Protein AF-A0A220VD94-F1 (afdb_monomer_lite)

Organism: NCBI:txid1755811

Secondary structure (DSSP, 8-state):
----PPPHHHHHHHHHHHHHHHHHHHHHS---THHHHHHHHHHHHHHHHHHHHHHHHHHT--EEEEEETTEEEEEE--TT--B-

InterPro domains:
  IPR012902 Prokaryotic N-terminal methylation site [PF07963] (2-25)
  IPR012902 Prokaryotic N-terminal methylation site [PS00409] (4-24)
  IPR012902 Prokaryotic N-terminal methylation site [TIGR02532] (4-25)
  IPR045584 Pilin-like [SSF54523] (6-75)

Radius of gyration: 28.91 Å; chains: 1; bounding box: 68×18×77 Å

Foldseek 3Di:
DDPDDQDPVNVVVVVVVVVVVCVVCVVPPDPCCVVVVVVVVVVVVVVVVVVVVVCCVVVVWDWDWDDDPPDIDIWTDDPVDTDD

pLDDT: mean 75.12, std 14.98, range [43.47, 97.19]

Structure (mmCIF, N/CA/C/O backbone):
data_AF-A0A220VD94-F1
#
_entry.id   AF-A0A220VD94-F1
#
loop_
_atom_site.group_PDB
_atom_site.id
_atom_site.type_symbol
_atom_site.label_atom_id
_atom_site.label_alt_id
_atom_site.label_comp_id
_atom_site.label_asym_id
_atom_site.label_entity_id
_atom_site.label_seq_id
_atom_site.pdbx_PDB_ins_code
_atom_site.Cartn_x
_atom_site.Cartn_y
_atom_site.Cartn_z
_atom_site.occupancy
_atom_site.B_iso_or_equiv
_atom_site.auth_seq_id
_atom_site.auth_comp_id
_atom_site.auth_asym_id
_atom_site.auth_atom_id
_atom_site.pdbx_PDB_model_num
ATOM 1 N N . MET A 1 1 ? 27.905 -8.911 -47.350 1.00 43.47 1 MET A N 1
ATOM 2 C CA . MET A 1 1 ? 27.026 -8.724 -46.173 1.00 43.47 1 MET A CA 1
ATOM 3 C C . MET A 1 1 ? 27.800 -7.925 -45.140 1.00 43.47 1 MET A C 1
ATOM 5 O O . MET A 1 1 ? 28.714 -8.470 -44.544 1.00 43.47 1 MET A O 1
ATOM 9 N N . ASN A 1 2 ? 27.508 -6.631 -44.981 1.00 50.69 2 ASN A N 1
ATOM 10 C CA . ASN A 1 2 ? 28.171 -5.810 -43.964 1.00 50.69 2 ASN A CA 1
ATOM 11 C C . ASN A 1 2 ? 27.434 -5.979 -42.635 1.00 50.69 2 ASN A C 1
ATOM 13 O O . ASN A 1 2 ? 26.452 -5.289 -42.375 1.00 50.69 2 ASN A O 1
ATOM 17 N N . THR A 1 3 ? 27.896 -6.905 -41.802 1.00 62.66 3 THR A N 1
ATOM 18 C CA . THR A 1 3 ? 27.483 -7.001 -40.400 1.00 62.66 3 THR A CA 1
ATOM 19 C C . THR A 1 3 ? 28.133 -5.854 -39.627 1.00 62.66 3 THR A C 1
ATOM 21 O O . THR A 1 3 ? 29.247 -5.982 -39.123 1.00 62.66 3 THR A O 1
ATOM 24 N N . LYS A 1 4 ? 27.473 -4.693 -39.588 1.00 76.00 4 LYS A N 1
ATOM 25 C CA . LYS A 1 4 ? 27.849 -3.608 -38.677 1.00 76.00 4 LYS A CA 1
ATOM 26 C C . LYS A 1 4 ? 27.406 -4.011 -37.269 1.00 76.00 4 LYS A C 1
ATOM 28 O O . LYS A 1 4 ? 26.213 -4.154 -37.024 1.00 76.00 4 LYS A O 1
ATOM 33 N N . GLY A 1 5 ? 28.370 -4.271 -36.389 1.00 79.06 5 GLY A N 1
ATOM 34 C CA . GLY A 1 5 ? 28.117 -4.490 -34.965 1.00 79.06 5 GLY A CA 1
ATOM 35 C C . GLY A 1 5 ? 27.763 -3.187 -34.247 1.00 79.06 5 GLY A C 1
ATOM 36 O O . GLY A 1 5 ? 28.005 -2.100 -34.770 1.00 79.06 5 GLY A O 1
ATOM 37 N N . PHE A 1 6 ? 27.206 -3.313 -33.044 1.00 84.25 6 PHE A N 1
ATOM 38 C CA . PHE A 1 6 ? 26.931 -2.181 -32.160 1.00 84.25 6 PHE A CA 1
ATOM 39 C C . PHE A 1 6 ? 28.246 -1.545 -31.705 1.00 84.25 6 PHE A C 1
ATOM 41 O O . PHE A 1 6 ? 29.174 -2.251 -31.299 1.00 84.25 6 PHE A O 1
ATOM 48 N N . THR A 1 7 ? 28.345 -0.219 -31.767 1.00 92.62 7 THR A N 1
ATOM 49 C CA . THR A 1 7 ? 29.552 0.464 -31.282 1.00 92.62 7 THR A CA 1
ATOM 50 C C . THR A 1 7 ? 29.522 0.600 -29.762 1.00 92.62 7 THR A C 1
ATOM 52 O O . THR A 1 7 ? 28.458 0.667 -29.148 1.00 92.62 7 THR A O 1
ATOM 55 N N . LEU A 1 8 ? 30.697 0.690 -29.135 1.00 91.75 8 LEU A N 1
ATOM 56 C CA . LEU A 1 8 ? 30.805 0.897 -27.687 1.00 91.75 8 LEU A CA 1
ATOM 57 C C . LEU A 1 8 ? 30.070 2.171 -27.228 1.00 91.75 8 LEU A C 1
ATOM 59 O O . LEU A 1 8 ? 29.416 2.177 -26.188 1.00 91.75 8 LEU A O 1
ATOM 63 N N . LEU A 1 9 ? 30.143 3.233 -28.035 1.00 94.12 9 LEU A N 1
ATOM 64 C CA . LEU A 1 9 ? 29.455 4.497 -27.774 1.00 94.12 9 LEU A CA 1
ATOM 65 C C . LEU A 1 9 ? 27.934 4.317 -27.794 1.00 94.12 9 LEU A C 1
ATOM 67 O O . LEU A 1 9 ? 27.236 4.841 -26.932 1.00 94.12 9 LEU A O 1
ATOM 71 N N . GLU A 1 10 ? 27.425 3.540 -28.744 1.00 92.31 10 GLU A N 1
ATOM 72 C CA . GLU A 1 10 ? 25.997 3.271 -28.897 1.00 92.31 10 GLU A CA 1
ATOM 73 C C . GLU A 1 10 ? 25.445 2.478 -27.703 1.00 92.31 10 GLU A C 1
ATOM 75 O O . GLU A 1 10 ? 24.388 2.819 -27.179 1.00 92.31 10 GLU A O 1
ATOM 80 N N . VAL A 1 11 ? 26.198 1.498 -27.186 1.00 94.31 11 VAL A N 1
ATOM 81 C CA . VAL A 1 11 ? 25.829 0.776 -25.952 1.00 94.31 11 VAL A CA 1
ATOM 82 C C . VAL A 1 11 ? 25.781 1.721 -24.750 1.00 94.31 11 VAL A C 1
ATOM 84 O O . VAL A 1 11 ? 24.842 1.671 -23.955 1.00 94.31 11 VAL A O 1
ATOM 87 N N . LEU A 1 12 ? 26.774 2.602 -24.619 1.00 95.50 12 LEU A N 1
ATOM 88 C CA . LEU A 1 12 ? 26.848 3.558 -23.514 1.00 95.50 12 LEU A CA 1
ATOM 89 C C . LEU A 1 12 ? 25.674 4.546 -23.555 1.00 95.50 12 LEU A C 1
ATOM 91 O O . LEU A 1 12 ? 25.057 4.825 -22.527 1.00 95.50 12 LEU A O 1
ATOM 95 N N . LEU A 1 13 ? 25.314 5.018 -24.749 1.00 96.31 13 LEU A N 1
ATOM 96 C CA . LEU A 1 13 ? 24.180 5.911 -24.961 1.00 96.31 13 LEU A CA 1
ATOM 97 C C . LEU A 1 13 ? 22.850 5.223 -24.624 1.00 96.31 13 LEU A C 1
ATOM 99 O O . LEU A 1 13 ? 22.024 5.802 -23.920 1.00 96.31 13 LEU A O 1
ATOM 103 N N . VAL A 1 14 ? 22.659 3.975 -25.055 1.00 96.56 14 VAL A N 1
ATOM 104 C CA . VAL A 1 14 ? 21.465 3.186 -24.714 1.00 96.56 14 VAL A CA 1
ATOM 105 C C . VAL A 1 14 ? 21.347 3.000 -23.199 1.00 96.56 14 VAL A C 1
ATOM 107 O O . VAL A 1 14 ? 20.272 3.217 -22.641 1.00 96.56 14 VAL A O 1
ATOM 110 N N . LEU A 1 15 ? 22.445 2.676 -22.510 1.00 96.31 15 LEU A N 1
ATOM 111 C CA . LEU A 1 15 ? 22.459 2.547 -21.048 1.00 96.31 15 LEU A CA 1
ATOM 112 C C . LEU A 1 15 ? 22.100 3.857 -20.340 1.00 96.31 15 LEU A C 1
ATOM 114 O O . LEU A 1 15 ? 21.345 3.839 -19.367 1.00 96.31 15 LEU A O 1
ATOM 118 N N . LEU A 1 16 ? 22.599 4.989 -20.836 1.00 96.94 16 LEU A N 1
ATOM 119 C CA . LEU A 1 16 ? 22.289 6.306 -20.283 1.00 96.94 16 LEU A CA 1
ATOM 120 C C . LEU A 1 16 ? 20.795 6.634 -20.414 1.00 96.94 16 LEU A C 1
ATOM 122 O O . LEU A 1 16 ? 20.178 7.085 -19.447 1.00 96.94 16 LEU A O 1
ATOM 126 N N . ILE A 1 17 ? 20.199 6.347 -21.574 1.00 97.19 17 ILE A N 1
ATOM 127 C CA . ILE A 1 17 ? 18.763 6.547 -21.806 1.00 97.19 17 ILE A CA 1
ATOM 128 C C . ILE A 1 17 ? 17.938 5.635 -20.894 1.00 97.19 17 ILE A C 1
ATOM 130 O O . ILE A 1 17 ? 17.021 6.111 -20.226 1.00 97.19 17 ILE A O 1
ATOM 134 N N . ILE A 1 18 ? 18.271 4.343 -20.825 1.00 96.88 18 ILE A N 1
ATOM 135 C CA . ILE A 1 18 ? 17.542 3.378 -19.989 1.00 96.88 18 ILE A CA 1
ATOM 136 C C . ILE A 1 18 ? 17.607 3.790 -18.516 1.00 96.88 18 ILE A C 1
ATOM 138 O O . ILE A 1 18 ? 16.576 3.827 -17.849 1.00 96.88 18 ILE A O 1
ATOM 142 N N . SER A 1 19 ? 18.789 4.156 -18.017 1.00 95.81 19 SER A N 1
ATOM 143 C CA . SER A 1 19 ? 18.971 4.600 -16.630 1.00 95.81 19 SER A CA 1
ATOM 144 C C . SER A 1 19 ? 18.133 5.844 -16.310 1.00 95.81 19 SER A C 1
ATOM 146 O O . SER A 1 19 ? 17.431 5.884 -15.297 1.00 95.81 19 SER A O 1
ATOM 148 N N . SER A 1 20 ? 18.121 6.829 -17.215 1.00 95.25 20 SER A N 1
ATOM 149 C CA . SER A 1 20 ? 17.306 8.039 -17.064 1.00 95.25 20 SER A CA 1
ATOM 150 C C . SER A 1 20 ? 15.807 7.726 -17.025 1.00 95.25 20 SER A C 1
ATOM 152 O O . SER A 1 20 ? 15.093 8.228 -16.154 1.00 95.25 20 SER A O 1
ATOM 154 N N . LEU A 1 21 ? 15.329 6.849 -17.911 1.00 94.62 21 LEU A N 1
ATOM 155 C CA . LEU A 1 21 ? 13.925 6.439 -17.943 1.00 94.62 21 LEU A CA 1
ATOM 156 C C . LEU A 1 21 ? 13.520 5.686 -16.675 1.00 94.62 21 LEU A C 1
ATOM 158 O O . LEU A 1 21 ? 12.470 5.979 -16.109 1.00 94.62 21 LEU A O 1
ATOM 162 N N . VAL A 1 22 ? 14.355 4.762 -16.193 1.00 94.12 22 VAL A N 1
ATOM 163 C CA . VAL A 1 22 ? 14.095 4.019 -14.950 1.00 94.12 22 VAL A CA 1
ATOM 164 C C . VAL A 1 22 ? 13.993 4.972 -13.762 1.00 94.12 22 VAL A C 1
ATOM 166 O O . VAL A 1 22 ? 13.095 4.813 -12.937 1.00 94.12 22 VAL A O 1
ATOM 169 N N . PHE A 1 23 ? 14.853 5.988 -13.688 1.00 92.75 23 PHE A N 1
ATOM 170 C CA . PHE A 1 23 ? 14.798 6.998 -12.632 1.00 92.75 23 PHE A CA 1
ATOM 171 C C . PHE A 1 23 ? 13.488 7.796 -12.660 1.00 92.75 23 PHE A C 1
ATOM 173 O O . PHE A 1 23 ? 12.801 7.896 -11.643 1.00 92.75 23 PHE A O 1
ATOM 180 N N . ILE A 1 24 ? 13.099 8.301 -13.835 1.00 91.56 24 ILE A N 1
ATOM 181 C CA . ILE A 1 24 ? 11.844 9.044 -14.017 1.00 91.56 24 ILE A CA 1
ATOM 182 C C . ILE A 1 24 ? 10.649 8.164 -13.645 1.00 91.56 24 ILE A C 1
ATOM 184 O O . ILE A 1 24 ? 9.774 8.599 -12.898 1.00 91.56 24 ILE A O 1
ATOM 188 N N . VAL A 1 25 ? 10.616 6.924 -14.128 1.00 90.19 25 VAL A N 1
ATOM 189 C CA . VAL A 1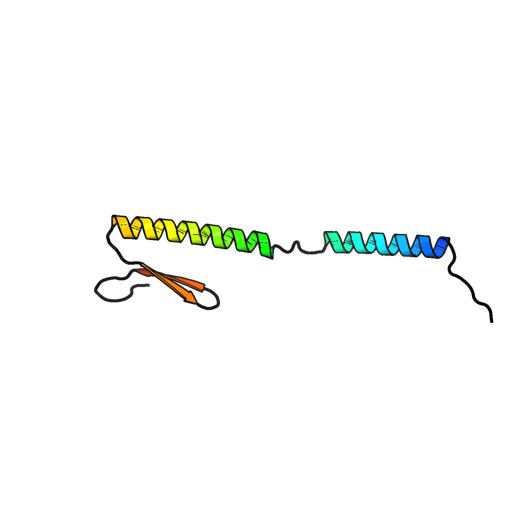 25 ? 9.541 5.970 -13.841 1.00 90.19 25 VAL A CA 1
ATOM 190 C C . VAL A 1 25 ? 9.486 5.644 -12.351 1.00 90.19 25 VAL A C 1
ATOM 192 O O . VAL A 1 25 ? 8.404 5.647 -11.784 1.00 90.19 25 VAL A O 1
ATOM 195 N N . SER A 1 26 ? 10.623 5.448 -11.684 1.00 82.12 26 SER A N 1
ATOM 196 C CA . SER A 1 26 ? 10.665 5.108 -10.253 1.00 82.12 26 SER A CA 1
ATOM 197 C C . SER A 1 26 ? 10.150 6.238 -9.359 1.00 82.12 26 SER A C 1
ATOM 199 O O . SER A 1 26 ? 9.484 5.969 -8.366 1.00 82.12 26 SER A O 1
ATOM 201 N N . ILE A 1 27 ? 10.413 7.496 -9.724 1.00 83.00 27 ILE A N 1
ATOM 202 C CA . ILE A 1 27 ? 9.892 8.672 -9.005 1.00 83.00 27 ILE A CA 1
ATOM 203 C C . ILE A 1 27 ? 8.397 8.871 -9.267 1.00 83.00 27 ILE A C 1
ATOM 205 O O . ILE A 1 27 ? 7.663 9.293 -8.377 1.00 83.00 27 ILE A O 1
ATOM 209 N N . ASN A 1 28 ? 7.949 8.595 -10.492 1.00 79.19 28 ASN A N 1
ATOM 210 C CA . ASN A 1 28 ? 6.556 8.783 -10.894 1.00 79.19 28 ASN A CA 1
ATOM 211 C C . ASN A 1 28 ? 5.678 7.558 -10.634 1.00 79.19 28 ASN A C 1
ATOM 213 O O . ASN A 1 28 ? 4.467 7.645 -10.833 1.00 79.19 28 ASN A O 1
ATOM 217 N N . LEU A 1 29 ? 6.247 6.430 -10.195 1.00 74.31 29 LEU A N 1
ATOM 218 C CA . LEU A 1 29 ? 5.455 5.316 -9.708 1.00 74.31 29 LEU A CA 1
ATOM 219 C C . LEU A 1 29 ? 4.728 5.818 -8.459 1.00 74.31 29 LEU A C 1
ATOM 221 O O . LEU A 1 29 ? 5.387 6.114 -7.458 1.00 74.31 29 LEU A O 1
ATOM 225 N N . PRO A 1 30 ? 3.386 5.934 -8.482 1.00 66.94 30 PRO A N 1
ATOM 226 C CA . PRO A 1 30 ? 2.666 6.164 -7.250 1.00 66.94 30 PRO A CA 1
ATOM 227 C C . PRO A 1 30 ? 3.051 5.008 -6.340 1.00 66.94 30 PRO A C 1
ATOM 229 O O . PRO A 1 30 ? 2.860 3.848 -6.722 1.00 66.94 30 PRO A O 1
ATOM 232 N N . GLU A 1 31 ? 3.633 5.311 -5.173 1.00 62.56 31 GLU A N 1
ATOM 233 C CA . GLU A 1 31 ? 3.830 4.291 -4.154 1.00 62.56 31 GLU A CA 1
ATOM 234 C C . GLU A 1 31 ? 2.535 3.500 -4.089 1.00 62.56 31 GLU A C 1
ATOM 236 O O . GLU A 1 31 ? 1.452 4.092 -4.011 1.00 62.56 31 GLU A O 1
ATOM 241 N N . THR A 1 32 ? 2.619 2.179 -4.205 1.00 56.94 32 THR A N 1
ATOM 242 C CA . THR A 1 32 ? 1.495 1.286 -3.969 1.00 56.94 32 THR A CA 1
ATOM 243 C C . THR A 1 32 ? 1.067 1.465 -2.511 1.00 56.94 32 THR A C 1
ATOM 245 O O . THR A 1 32 ? 1.316 0.626 -1.651 1.00 56.94 32 THR A O 1
ATOM 248 N N . LYS A 1 33 ? 0.349 2.562 -2.230 1.00 53.41 33 LYS A N 1
ATOM 249 C CA . LYS A 1 33 ? -0.324 2.924 -0.977 1.00 53.41 33 LYS A CA 1
ATOM 250 C C . LYS A 1 33 ? -1.409 1.915 -0.615 1.00 53.41 33 LYS A C 1
ATOM 252 O O . LYS A 1 33 ? -2.128 2.092 0.357 1.00 53.41 33 LYS A O 1
ATOM 257 N N . LYS A 1 34 ? -1.528 0.828 -1.378 1.00 53.62 34 LYS A N 1
ATOM 258 C CA . LYS A 1 34 ? -2.406 -0.294 -1.089 1.00 53.62 34 LYS A CA 1
ATOM 259 C C . LYS A 1 34 ? -2.075 -0.924 0.268 1.00 53.62 34 LYS A C 1
ATOM 261 O O . LYS A 1 34 ? -2.997 -1.312 0.971 1.00 53.62 34 LYS A O 1
ATOM 266 N N . ASN A 1 35 ? -0.803 -0.934 0.681 1.00 52.25 35 ASN A N 1
ATOM 267 C CA . ASN A 1 35 ? -0.423 -1.487 1.985 1.00 52.25 35 ASN A CA 1
ATOM 268 C C . ASN A 1 35 ? -0.674 -0.507 3.138 1.00 52.25 35 ASN A C 1
ATOM 270 O O . ASN A 1 35 ? -1.241 -0.899 4.150 1.00 52.25 35 ASN A O 1
ATOM 274 N N . SER A 1 36 ? -0.312 0.768 2.986 1.00 53.97 36 SER A N 1
ATOM 275 C CA . SER A 1 36 ? -0.409 1.760 4.067 1.00 53.97 36 SER A CA 1
ATOM 276 C C . SER A 1 36 ? -1.812 2.343 4.267 1.00 53.97 36 SER A C 1
ATOM 278 O O . SER A 1 36 ? -2.132 2.798 5.364 1.00 53.97 36 SER A O 1
ATOM 280 N N . GLN A 1 37 ? -2.663 2.339 3.238 1.00 57.16 37 GLN A N 1
ATOM 281 C CA . GLN A 1 37 ? -4.065 2.744 3.366 1.00 57.16 37 GLN A CA 1
ATOM 282 C C . GLN A 1 37 ? -4.904 1.632 4.011 1.00 57.16 37 GLN A C 1
ATOM 284 O O . GLN A 1 37 ? -5.697 1.903 4.907 1.00 57.16 37 GLN A O 1
ATOM 289 N N . SER A 1 38 ? -4.658 0.381 3.609 1.00 60.31 38 SER A N 1
ATOM 290 C CA . SER A 1 38 ? -5.343 -0.802 4.137 1.00 60.31 38 SER A CA 1
ATOM 291 C C . SER A 1 38 ? -5.085 -0.987 5.636 1.00 60.31 38 SER A C 1
ATOM 293 O O . SER A 1 38 ? -6.026 -1.104 6.417 1.00 60.31 38 SER A O 1
ATOM 295 N N . THR A 1 39 ? -3.826 -0.903 6.082 1.00 65.19 39 THR A N 1
ATOM 296 C CA . THR A 1 39 ? -3.487 -1.060 7.509 1.00 65.19 39 THR A CA 1
ATOM 297 C C . THR A 1 39 ? -4.150 -0.010 8.397 1.00 65.19 39 THR A C 1
ATOM 299 O O . THR A 1 39 ? -4.678 -0.352 9.451 1.00 65.19 39 THR A O 1
ATOM 302 N N . LYS A 1 40 ? -4.205 1.250 7.953 1.00 70.38 40 LYS A N 1
ATOM 303 C CA . LYS A 1 40 ? -4.862 2.334 8.701 1.00 70.38 40 LYS A CA 1
ATOM 304 C C . LYS A 1 40 ? -6.373 2.149 8.815 1.00 70.38 40 LYS A C 1
ATOM 306 O O . LYS A 1 40 ? -6.965 2.541 9.819 1.00 70.38 40 LYS A O 1
ATOM 311 N N . GLU A 1 41 ? -7.014 1.590 7.793 1.00 68.44 41 GLU A N 1
ATOM 312 C CA . GLU A 1 41 ? -8.444 1.274 7.843 1.00 68.44 41 GLU A CA 1
ATOM 313 C C . GLU A 1 41 ? -8.726 0.099 8.787 1.00 68.44 41 GLU A C 1
ATOM 315 O O . GLU A 1 41 ? -9.660 0.177 9.588 1.00 68.44 41 GLU A O 1
ATOM 320 N N . PHE A 1 42 ? -7.873 -0.930 8.779 1.00 73.25 42 PHE A N 1
ATOM 321 C CA . PHE A 1 42 ? -7.959 -2.050 9.718 1.00 73.25 42 PHE A CA 1
ATOM 322 C C . PHE A 1 42 ? -7.736 -1.628 11.173 1.00 73.25 42 PHE A C 1
ATOM 324 O O . PHE A 1 42 ? -8.504 -2.040 12.040 1.00 73.25 42 PHE A O 1
ATOM 331 N N . GLU A 1 43 ? -6.747 -0.775 11.450 1.00 80.69 43 GLU A N 1
ATOM 332 C CA . GLU A 1 43 ? -6.509 -0.248 12.802 1.00 80.69 43 GLU A CA 1
ATOM 333 C C . GLU A 1 43 ? -7.730 0.503 13.339 1.00 80.69 43 GLU A C 1
ATOM 335 O O . GLU A 1 43 ? -8.152 0.285 14.475 1.00 80.69 43 GLU A O 1
ATOM 340 N N . ARG A 1 44 ? -8.353 1.351 12.512 1.00 80.69 44 ARG A N 1
ATOM 341 C CA . ARG A 1 44 ? -9.567 2.087 12.898 1.00 80.69 44 ARG A CA 1
ATOM 342 C C . ARG A 1 44 ? -10.731 1.152 13.203 1.00 80.69 44 ARG A C 1
ATOM 344 O O . ARG A 1 44 ? -11.417 1.357 14.202 1.00 80.69 44 ARG A O 1
ATOM 351 N N . LEU A 1 45 ? -10.946 0.138 12.365 1.00 80.50 45 LEU A N 1
ATOM 352 C CA . LEU A 1 45 ? -11.997 -0.857 12.577 1.00 80.50 45 LEU A CA 1
ATOM 353 C C . LEU A 1 45 ? -11.758 -1.654 13.867 1.00 80.50 45 LEU A C 1
ATOM 355 O O . LEU A 1 45 ? -12.689 -1.859 14.640 1.00 80.50 45 LEU A O 1
ATOM 359 N N . PHE A 1 46 ? -10.514 -2.059 14.126 1.00 83.75 46 PHE A N 1
ATOM 360 C CA . PHE A 1 46 ? -10.143 -2.800 15.331 1.00 83.75 46 PHE A CA 1
ATOM 361 C C . PHE A 1 46 ? -10.415 -1.999 16.610 1.00 83.75 46 PHE A C 1
ATOM 363 O O . PHE A 1 46 ? -11.012 -2.517 17.551 1.00 83.75 46 PHE A O 1
ATOM 370 N N . ILE A 1 47 ? -10.053 -0.712 16.620 1.00 86.38 47 ILE A N 1
ATOM 371 C CA . ILE A 1 47 ? -10.337 0.188 17.748 1.00 86.38 47 ILE A CA 1
ATOM 372 C C . ILE A 1 47 ? -11.849 0.303 17.984 1.00 86.38 47 ILE A C 1
ATOM 374 O O . ILE A 1 47 ? -12.308 0.211 19.119 1.00 86.38 47 ILE A O 1
ATOM 378 N N . GLN A 1 48 ? -12.638 0.468 16.919 1.00 84.06 48 GLN A N 1
ATOM 379 C CA . GLN A 1 48 ? -14.09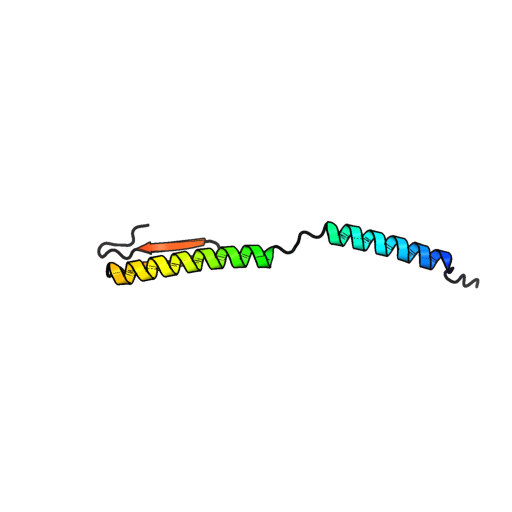6 0.570 17.035 1.00 84.06 48 GLN A CA 1
ATOM 380 C C . GLN A 1 48 ? -14.731 -0.723 17.562 1.00 84.06 48 GLN A C 1
ATOM 382 O O . GLN A 1 48 ? -15.634 -0.658 18.393 1.00 84.06 48 GLN A O 1
ATOM 387 N N . LEU A 1 49 ? -14.245 -1.887 17.124 1.00 84.00 49 LEU A N 1
ATOM 388 C CA . LEU A 1 49 ? -14.721 -3.183 17.608 1.00 84.00 49 LEU A CA 1
ATOM 389 C C . LEU A 1 49 ? -14.417 -3.398 19.089 1.00 84.00 49 LEU A C 1
ATOM 391 O O . LEU A 1 49 ? -15.302 -3.847 19.811 1.00 84.00 49 LEU A O 1
ATOM 395 N N . ASN A 1 50 ? -13.215 -3.042 19.550 1.00 85.56 50 ASN A N 1
ATOM 396 C CA . ASN A 1 50 ? -12.873 -3.145 20.970 1.00 85.56 50 ASN A CA 1
ATOM 397 C C . ASN A 1 50 ? -13.746 -2.227 21.826 1.00 85.56 50 ASN A C 1
ATOM 399 O O . ASN A 1 50 ? -14.295 -2.679 22.822 1.00 85.56 50 ASN A O 1
ATOM 403 N N . ASN A 1 51 ? -13.975 -0.985 21.393 1.00 85.06 51 ASN A N 1
ATOM 404 C CA . ASN A 1 51 ? -14.864 -0.077 22.118 1.00 85.06 51 ASN A CA 1
ATOM 405 C C . ASN A 1 51 ? -16.296 -0.631 22.211 1.00 85.06 51 ASN A C 1
ATOM 407 O O . ASN A 1 51 ? -16.922 -0.564 23.265 1.00 85.06 51 ASN A O 1
ATOM 411 N N . LEU A 1 52 ? -16.817 -1.206 21.121 1.00 82.12 52 LEU A N 1
ATOM 412 C CA . LEU A 1 52 ? -18.141 -1.835 21.119 1.00 82.12 52 LEU A CA 1
ATOM 413 C C . LEU A 1 52 ? -18.192 -3.093 21.984 1.00 82.12 52 LEU A C 1
ATOM 415 O O . LEU A 1 52 ? -19.215 -3.355 22.614 1.00 82.12 52 LEU A O 1
ATOM 419 N N . TYR A 1 53 ? -17.112 -3.870 22.017 1.00 81.62 53 TYR A N 1
ATOM 420 C CA . TYR A 1 53 ? -16.990 -5.014 22.908 1.00 81.62 53 TYR A CA 1
ATOM 421 C C . TYR A 1 53 ? -17.018 -4.563 24.370 1.00 81.62 53 TYR A C 1
ATOM 423 O O . TYR A 1 53 ? -17.838 -5.063 25.140 1.00 81.62 53 TYR A O 1
ATOM 431 N N . ASP A 1 54 ? -16.221 -3.563 24.733 1.00 84.25 54 ASP A N 1
ATOM 432 C CA . ASP A 1 54 ? -16.189 -3.018 26.088 1.00 84.25 54 ASP A CA 1
ATOM 433 C C . ASP A 1 54 ? -17.564 -2.468 26.492 1.00 84.25 54 ASP A C 1
ATOM 435 O O . ASP A 1 54 ? -18.078 -2.797 27.561 1.00 84.25 54 ASP A O 1
ATOM 439 N N . GLU A 1 55 ? -18.241 -1.732 25.606 1.00 81.75 55 GLU A N 1
ATOM 440 C CA . GLU A 1 55 ? -19.624 -1.303 25.837 1.00 81.75 55 GLU A CA 1
ATOM 441 C C . GLU A 1 55 ? -20.603 -2.477 25.974 1.00 81.75 55 GLU A C 1
ATOM 443 O O . GLU A 1 55 ? -21.525 -2.421 26.790 1.00 81.75 55 GLU A O 1
ATOM 448 N N . SER A 1 56 ? -20.434 -3.541 25.185 1.00 78.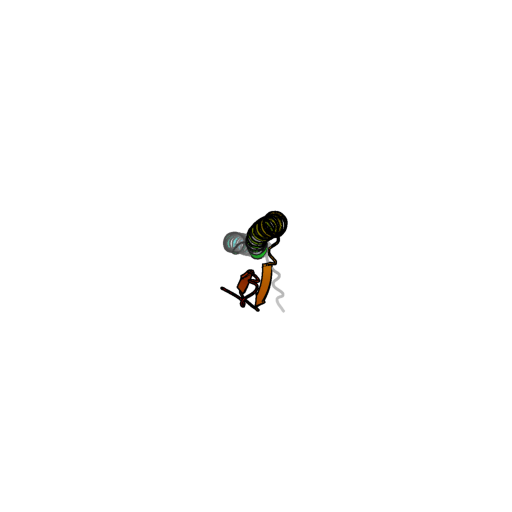19 56 SER A N 1
ATOM 449 C CA . SER A 1 56 ? -21.306 -4.718 25.236 1.00 78.19 56 SER A CA 1
ATOM 450 C C . SER A 1 56 ? -21.235 -5.408 26.592 1.00 78.19 56 SER A C 1
ATOM 452 O O . SER A 1 56 ? -22.274 -5.768 27.149 1.00 78.19 56 SER A O 1
ATOM 454 N N . VAL A 1 57 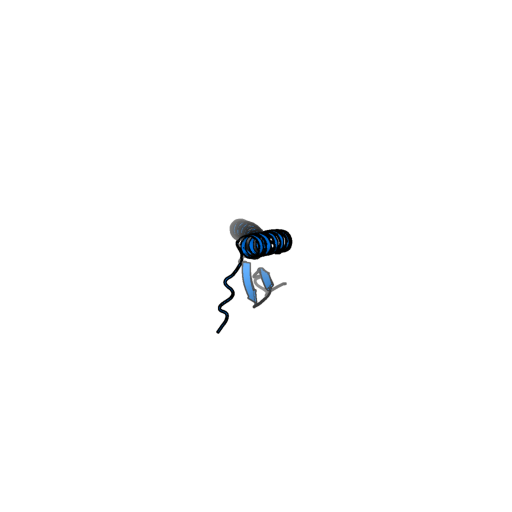? -20.024 -5.514 27.148 1.00 82.50 57 VAL A N 1
ATOM 455 C CA . VAL A 1 57 ? -19.763 -6.112 28.458 1.00 82.50 57 VAL A CA 1
ATOM 456 C C . VAL A 1 57 ? -20.273 -5.194 29.567 1.00 82.50 57 VAL A C 1
ATOM 458 O O . VAL A 1 57 ? -20.968 -5.659 30.468 1.00 82.50 57 VAL A O 1
ATOM 461 N N . LEU A 1 58 ? -19.997 -3.889 29.484 1.00 81.19 58 LEU A N 1
ATOM 462 C CA . LEU A 1 58 ? -20.389 -2.915 30.508 1.00 81.19 58 LEU A CA 1
ATOM 463 C C . LEU A 1 58 ? -21.905 -2.712 30.592 1.00 81.19 58 LEU A C 1
ATOM 465 O O . LEU A 1 58 ? -22.455 -2.591 31.685 1.00 81.19 58 LEU A O 1
ATOM 469 N N . PHE A 1 59 ? -22.596 -2.671 29.452 1.00 79.69 59 PHE A N 1
ATOM 470 C CA . PHE A 1 59 ? -24.027 -2.361 29.393 1.00 79.69 59 PHE A CA 1
ATOM 471 C C 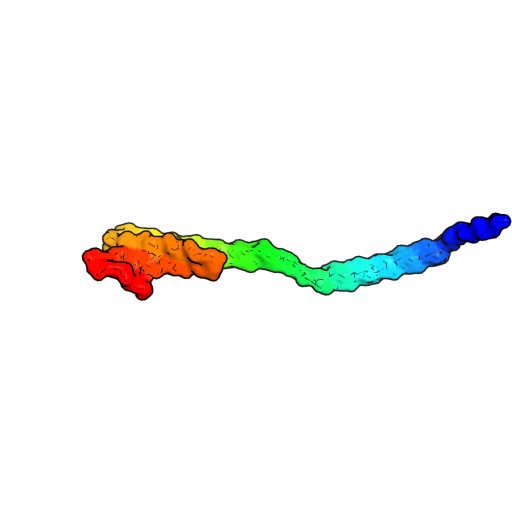. PHE A 1 59 ? -24.914 -3.585 29.127 1.00 79.69 59 PHE A C 1
ATOM 473 O O . PHE A 1 59 ? -26.130 -3.426 28.993 1.00 79.69 59 PHE A O 1
ATOM 480 N N . ASN A 1 60 ? -24.332 -4.791 29.054 1.00 77.56 60 ASN A N 1
ATOM 481 C CA . ASN A 1 60 ? -25.003 -6.043 28.682 1.00 77.56 60 ASN A CA 1
ATOM 482 C C . ASN A 1 60 ? -25.851 -5.892 27.400 1.00 77.56 60 ASN A C 1
ATOM 484 O O . ASN A 1 60 ? -27.016 -6.300 27.338 1.00 77.56 60 ASN A O 1
ATOM 488 N N . ARG A 1 61 ? -25.288 -5.217 26.389 1.00 75.06 61 ARG A N 1
ATOM 489 C CA . ARG A 1 61 ? -25.950 -4.934 25.105 1.00 75.06 61 ARG A CA 1
ATOM 490 C C . ARG A 1 61 ? -25.287 -5.726 23.998 1.00 75.06 61 ARG A C 1
ATOM 492 O O . ARG A 1 61 ? -24.076 -5.676 23.843 1.00 75.06 61 ARG A O 1
ATOM 499 N N . SER A 1 62 ? -26.075 -6.412 23.181 1.00 72.44 62 SER A N 1
ATOM 500 C CA . SER A 1 62 ? -25.538 -7.109 22.014 1.00 72.44 62 SER A CA 1
ATOM 501 C C . SER A 1 62 ? -25.402 -6.141 20.837 1.00 72.44 62 SER A C 1
ATOM 503 O O . SER A 1 62 ? -26.362 -5.459 20.471 1.00 72.44 62 SER A O 1
ATOM 505 N N . TYR A 1 63 ? -24.219 -6.096 20.232 1.00 71.31 63 TYR A N 1
ATOM 506 C CA . TYR A 1 63 ? -23.952 -5.363 18.995 1.00 71.31 63 TYR A CA 1
ATOM 507 C C . TYR A 1 63 ? -23.710 -6.355 17.853 1.00 71.31 63 TYR A C 1
ATOM 509 O O . TYR A 1 63 ? -23.151 -7.431 18.055 1.00 71.31 63 TYR A O 1
ATOM 517 N N . LEU A 1 64 ? -24.155 -6.001 16.651 1.00 74.44 64 LEU A N 1
ATOM 518 C CA . LEU A 1 64 ? -23.983 -6.766 15.421 1.00 74.44 64 LEU A CA 1
ATOM 519 C C . LEU A 1 64 ? -23.150 -5.955 14.437 1.00 74.44 64 LEU A C 1
ATOM 521 O O . LEU A 1 64 ? -23.381 -4.762 14.242 1.00 74.44 64 LEU A O 1
ATOM 525 N N . VAL A 1 65 ? -22.215 -6.630 13.781 1.00 72.50 65 VAL A N 1
ATOM 526 C CA . VAL A 1 65 ? -21.404 -6.055 12.710 1.00 72.50 65 VAL A CA 1
ATOM 527 C C . VAL A 1 65 ? -21.845 -6.710 11.413 1.00 72.50 65 VAL A C 1
ATOM 529 O O . VAL A 1 65 ? -21.814 -7.932 11.292 1.00 72.50 65 VAL A O 1
ATOM 532 N N . THR A 1 66 ? -22.295 -5.911 10.451 1.00 74.25 66 THR A N 1
ATOM 533 C CA . THR A 1 66 ? -22.607 -6.390 9.100 1.00 74.25 66 THR A CA 1
ATOM 534 C C . THR A 1 66 ? -21.585 -5.837 8.128 1.00 74.25 66 THR A C 1
ATOM 536 O O . THR A 1 66 ? -21.389 -4.624 8.043 1.00 74.25 66 THR A O 1
ATOM 539 N N . PHE A 1 67 ? -20.969 -6.747 7.379 1.00 72.56 67 PHE A N 1
ATOM 540 C CA . PHE A 1 67 ? -20.075 -6.434 6.276 1.00 72.56 67 PHE A CA 1
ATOM 541 C C . PHE A 1 67 ? -20.847 -6.599 4.964 1.00 72.56 67 PHE A C 1
ATOM 543 O O . PHE A 1 67 ? -21.370 -7.671 4.672 1.00 72.56 67 PHE A O 1
ATOM 550 N N . THR A 1 68 ? -20.954 -5.523 4.192 1.00 75.88 68 THR A N 1
ATOM 551 C CA . THR A 1 68 ? -21.411 -5.529 2.794 1.00 75.88 68 THR A CA 1
ATOM 552 C C . THR A 1 68 ? -20.198 -5.267 1.899 1.00 75.88 68 THR A C 1
ATOM 554 O O . THR A 1 68 ? -19.235 -4.664 2.369 1.00 75.88 68 THR A O 1
ATOM 557 N N . ASP A 1 69 ? -20.258 -5.652 0.620 1.00 61.34 69 ASP A N 1
ATOM 558 C CA . ASP A 1 69 ? -19.159 -5.611 -0.368 1.00 61.34 69 ASP A CA 1
ATOM 559 C C . ASP A 1 69 ? -18.314 -4.324 -0.401 1.00 61.34 69 ASP A C 1
ATOM 561 O O . ASP A 1 69 ? -17.196 -4.344 -0.907 1.00 61.34 69 ASP A O 1
ATOM 565 N N . ASN A 1 70 ? -18.817 -3.200 0.129 1.00 61.28 70 ASN A N 1
ATOM 566 C CA . ASN A 1 70 ? -18.069 -1.945 0.173 1.00 61.28 70 ASN A CA 1
ATOM 567 C C . ASN A 1 70 ? -18.241 -1.105 1.457 1.00 61.28 70 ASN A C 1
ATOM 569 O O . ASN A 1 70 ? -17.803 0.045 1.484 1.00 61.28 70 ASN A O 1
ATOM 573 N N . LYS A 1 71 ? -18.939 -1.601 2.494 1.00 63.22 71 LYS A N 1
ATOM 574 C CA . LYS A 1 71 ? -19.229 -0.845 3.735 1.00 63.22 71 LYS A CA 1
ATOM 575 C C . LYS A 1 71 ? -19.419 -1.777 4.931 1.00 63.22 71 LYS A C 1
ATOM 577 O O . LYS A 1 71 ? -19.995 -2.852 4.788 1.00 63.22 71 LYS A O 1
ATOM 582 N N . TYR A 1 72 ? -19.014 -1.322 6.114 1.00 65.62 72 TYR A N 1
ATOM 583 C CA . TYR A 1 72 ? -19.374 -1.950 7.384 1.00 65.62 72 TYR A CA 1
ATOM 584 C C . TYR A 1 72 ? -20.356 -1.062 8.153 1.00 65.62 72 TYR A C 1
ATOM 586 O O . TYR A 1 72 ? -20.248 0.165 8.136 1.00 65.62 72 TYR A O 1
ATOM 594 N N . PHE A 1 73 ? -21.329 -1.690 8.808 1.00 70.56 73 PHE A N 1
ATOM 595 C CA . PHE A 1 73 ? -22.294 -1.020 9.676 1.00 70.56 73 PHE A CA 1
ATOM 596 C C . PHE A 1 73 ? -22.317 -1.700 11.043 1.00 70.56 73 PHE A C 1
ATOM 598 O O . PHE A 1 73 ? -22.336 -2.931 11.129 1.00 70.56 73 PHE A O 1
ATOM 605 N N . PHE A 1 74 ? -22.359 -0.886 12.095 1.00 68.19 74 PHE A N 1
ATOM 606 C CA . PHE A 1 74 ? -22.587 -1.341 13.462 1.00 68.19 74 PHE A CA 1
ATOM 607 C C . PHE A 1 74 ? -24.066 -1.179 13.793 1.00 68.19 74 PHE A C 1
ATOM 609 O O . PHE A 1 74 ? -24.626 -0.100 13.625 1.00 68.19 74 PHE A O 1
ATOM 616 N N . LEU A 1 75 ? -24.703 -2.255 14.240 1.00 69.75 75 LEU A N 1
ATOM 617 C CA . LEU A 1 75 ? -26.111 -2.285 14.615 1.00 69.75 75 LEU A CA 1
ATOM 618 C C . LEU A 1 75 ? -26.219 -2.641 16.097 1.00 69.75 75 LEU A C 1
ATOM 620 O O . LEU A 1 75 ? -25.621 -3.615 16.550 1.00 69.75 75 LEU A O 1
ATOM 624 N N . GLN A 1 76 ? -27.002 -1.880 16.860 1.00 64.31 76 GLN A N 1
ATOM 625 C CA . GLN A 1 76 ? -27.307 -2.220 18.250 1.00 64.31 76 GLN A CA 1
ATOM 626 C C . GLN A 1 76 ? -28.564 -3.094 18.300 1.00 64.31 76 GLN A C 1
ATOM 628 O O . GLN A 1 76 ? -29.625 -2.717 17.791 1.00 64.31 76 GLN A O 1
ATOM 633 N N . LEU A 1 77 ? -28.469 -4.262 18.937 1.00 58.38 77 LEU A N 1
ATOM 634 C CA . LEU A 1 77 ? -29.608 -5.149 19.134 1.00 58.38 77 LEU A CA 1
ATOM 635 C C . LEU A 1 77 ? -30.446 -4.635 20.314 1.00 58.38 77 LEU A C 1
ATOM 637 O O . LEU A 1 77 ? -30.219 -4.988 21.471 1.00 58.38 77 LEU A O 1
ATOM 641 N N . LEU A 1 78 ? -31.434 -3.781 20.039 1.00 58.03 78 LEU A N 1
ATOM 642 C CA . LEU A 1 78 ? -32.470 -3.467 21.021 1.00 58.03 78 LEU A CA 1
ATOM 643 C C . LEU A 1 78 ? -33.559 -4.544 21.002 1.00 58.03 78 LEU A C 1
ATOM 645 O O . LEU A 1 78 ? -34.013 -4.972 19.941 1.00 58.03 78 LEU A O 1
ATOM 649 N N . LYS A 1 79 ? -34.076 -4.889 22.190 1.00 51.81 79 LYS A N 1
ATOM 650 C CA . LYS A 1 79 ? -35.207 -5.815 22.433 1.00 51.81 79 LYS A CA 1
ATOM 651 C C . LYS A 1 79 ? -36.507 -5.489 21.658 1.00 51.81 79 LYS A C 1
ATOM 653 O O . LYS A 1 79 ? -37.485 -6.213 21.797 1.00 51.81 79 LYS A O 1
ATOM 658 N N . LYS A 1 80 ? -36.541 -4.406 20.868 1.00 47.34 80 LYS A N 1
ATOM 659 C CA . LYS A 1 80 ? -37.694 -3.914 20.094 1.00 47.34 80 LYS A CA 1
ATOM 660 C C . LYS A 1 80 ? -37.408 -3.727 18.588 1.00 47.34 80 LYS A C 1
ATOM 662 O O . LYS A 1 80 ? -38.198 -3.089 17.902 1.00 47.34 80 LYS A O 1
ATOM 667 N N . GLY A 1 81 ? -36.311 -4.287 18.071 1.00 56.12 81 GLY A N 1
ATOM 668 C CA . GLY A 1 81 ? -35.925 -4.207 16.657 1.00 56.12 81 GLY A CA 1
ATOM 669 C C . GLY A 1 81 ? -34.639 -3.411 16.422 1.00 56.12 81 GLY A C 1
ATOM 670 O O . GLY A 1 81 ? -34.231 -2.603 17.257 1.00 56.12 81 GLY A O 1
ATOM 671 N N . LEU A 1 82 ? -33.996 -3.685 15.281 1.00 44.28 82 LEU A N 1
ATOM 672 C 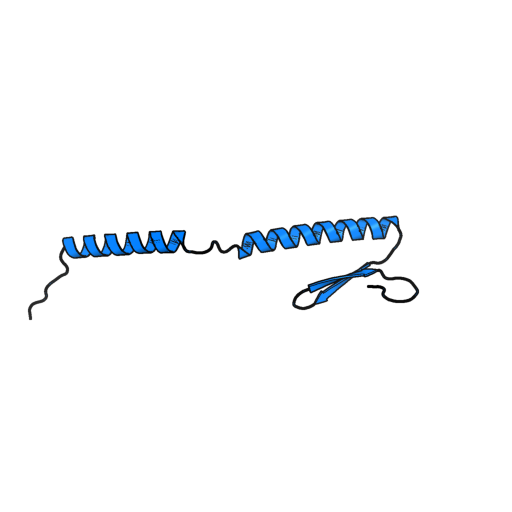CA . LEU A 1 82 ? -32.721 -3.092 14.863 1.00 44.28 82 LEU A CA 1
ATOM 673 C C . LEU A 1 82 ? -32.886 -1.579 14.669 1.00 44.28 82 LEU A C 1
ATOM 675 O O . LEU A 1 82 ? -33.657 -1.148 13.810 1.00 44.28 82 LEU A O 1
ATOM 679 N N . LYS A 1 83 ? -32.159 -0.773 15.450 1.00 51.25 83 LYS A N 1
ATOM 680 C CA . LYS A 1 83 ? -32.058 0.673 15.227 1.00 51.25 83 LYS A CA 1
ATOM 681 C C . LYS A 1 83 ? -30.667 0.995 14.682 1.00 51.25 83 LYS A C 1
ATOM 683 O O . LYS A 1 83 ? -29.674 0.461 15.172 1.00 51.25 83 LYS A O 1
ATOM 688 N N . ARG A 1 84 ? -30.680 1.783 13.609 1.00 46.03 84 ARG A N 1
ATOM 689 C CA . ARG A 1 84 ? -29.548 2.145 12.753 1.00 46.03 84 ARG A CA 1
ATOM 690 C C . ARG A 1 84 ? -28.619 3.153 13.413 1.00 46.03 84 ARG A C 1
ATOM 692 O O . ARG A 1 84 ? -29.150 3.989 14.181 1.00 46.03 84 ARG A O 1
#

Sequence (84 aa):
MNTKGFTLLEVLLVLLIISSLVFIVSINLPETKKNSQSTKEFERLFIQLNNLYDESVLFNRSYLVTFTDNKYFFLQLLKKGLKR